Protein AF-A0A1B9APB7-F1 (afdb_monomer_lite)

Sequence (103 aa):
MIMIFPSKKDKWMGFGIWWVLVLVGWLFFESLFNEFDIFGMVISVIMIVLSLSLWFNTFYGIGEETLTIKYGPFTKLIKIEEIRFIRFARNPFTAPALSIERI

pLDDT: mean 86.6, std 7.94, range [64.31, 96.06]

Foldseek 3Di:
DKDKFAFDADPVLVVVLVVQLVVLVVQLVCCVPPNVDPVSNVVSVVSNLQSVQQVPFFIWIDDPQWIWTTGRPDIDIDGPVPCPDDDWAQPPPPDSGNHSTDD

Radius of gyration: 17.25 Å; chains: 1; bounding box: 36×19×52 Å

Structure (mmCIF, N/CA/C/O backbone):
data_AF-A0A1B9APB7-F1
#
_entry.id   AF-A0A1B9APB7-F1
#
loop_
_atom_site.group_PDB
_atom_site.id
_atom_site.type_symbol
_atom_site.label_atom_i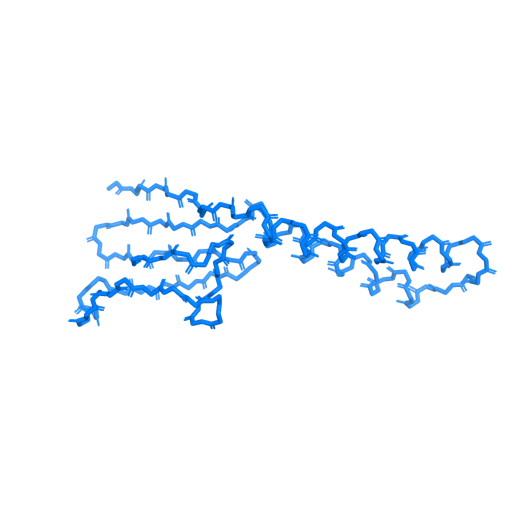d
_atom_site.label_alt_id
_atom_site.label_comp_id
_atom_site.label_asym_id
_atom_site.label_entity_id
_atom_site.label_seq_id
_atom_site.pdbx_PDB_ins_code
_atom_site.Cartn_x
_atom_site.Cartn_y
_atom_site.Cartn_z
_atom_site.occupancy
_atom_site.B_iso_or_equiv
_atom_site.auth_seq_id
_atom_site.auth_comp_id
_atom_site.auth_asym_id
_atom_site.auth_atom_id
_atom_site.pdbx_PDB_model_num
ATOM 1 N N . MET A 1 1 ? -2.079 -8.406 24.632 1.00 66.81 1 MET A N 1
ATOM 2 C CA . MET A 1 1 ? -1.967 -9.239 23.391 1.00 66.81 1 MET A CA 1
ATOM 3 C C . MET A 1 1 ? -2.444 -8.412 22.194 1.00 66.81 1 MET A C 1
ATOM 5 O O . MET A 1 1 ? -3.419 -7.697 22.363 1.00 66.81 1 MET A O 1
ATOM 9 N N . ILE A 1 2 ? -1.788 -8.460 21.023 1.00 77.94 2 ILE A N 1
ATOM 10 C CA . ILE A 1 2 ? -2.217 -7.682 19.837 1.00 77.94 2 ILE A CA 1
ATOM 11 C C . ILE A 1 2 ? -3.043 -8.575 18.905 1.00 77.94 2 ILE A C 1
ATOM 13 O O . ILE A 1 2 ? -2.549 -9.603 18.446 1.00 77.94 2 ILE A O 1
ATOM 17 N N . MET A 1 3 ? -4.276 -8.170 18.600 1.00 87.00 3 MET A N 1
ATOM 18 C CA . MET A 1 3 ? -5.121 -8.821 17.592 1.00 87.00 3 MET A CA 1
ATOM 19 C C . MET A 1 3 ? -4.981 -8.116 16.241 1.00 87.00 3 MET A C 1
ATOM 21 O O . MET A 1 3 ? -5.080 -6.893 16.175 1.00 87.00 3 MET A O 1
ATOM 25 N N . ILE A 1 4 ? -4.767 -8.875 15.162 1.00 87.94 4 ILE A N 1
ATOM 26 C CA . ILE A 1 4 ? -4.583 -8.337 13.805 1.00 87.94 4 ILE A CA 1
ATOM 27 C C . ILE A 1 4 ? -5.812 -8.653 12.951 1.00 87.94 4 ILE A C 1
ATOM 29 O O . ILE A 1 4 ? -6.184 -9.812 12.782 1.00 87.94 4 ILE A O 1
ATOM 33 N N . PHE A 1 5 ? -6.397 -7.614 12.362 1.00 86.75 5 PHE A N 1
ATOM 34 C CA . PHE A 1 5 ? -7.540 -7.674 11.464 1.00 86.75 5 PHE A CA 1
ATOM 35 C C . PHE A 1 5 ? -7.122 -7.191 10.069 1.00 86.75 5 PHE A C 1
ATOM 37 O O . PHE A 1 5 ? -6.834 -6.002 9.889 1.00 86.75 5 PHE A O 1
ATOM 44 N N . PRO A 1 6 ? -7.066 -8.071 9.055 1.00 83.81 6 PRO A N 1
ATOM 45 C CA . PRO A 1 6 ? -6.795 -7.639 7.690 1.00 83.81 6 PRO A CA 1
ATOM 46 C C . PRO A 1 6 ? -7.930 -6.743 7.180 1.00 83.81 6 PRO A C 1
ATOM 48 O O . PRO A 1 6 ? -9.100 -6.948 7.506 1.00 83.81 6 PRO A O 1
ATOM 51 N N . SER A 1 7 ? -7.595 -5.751 6.352 1.00 83.19 7 SER A N 1
ATOM 52 C CA . SER A 1 7 ? -8.617 -4.910 5.725 1.00 83.19 7 SER A CA 1
ATOM 53 C C . SER A 1 7 ? -9.477 -5.744 4.771 1.00 83.19 7 SER A C 1
ATOM 55 O O . SER A 1 7 ? -8.952 -6.525 3.970 1.00 83.19 7 SER A O 1
ATOM 57 N N . LYS A 1 8 ? -10.803 -5.567 4.837 1.00 84.38 8 LYS A N 1
ATOM 58 C CA . LYS A 1 8 ? -11.731 -6.113 3.838 1.00 84.38 8 LYS A CA 1
ATOM 59 C C . LYS A 1 8 ? -11.338 -5.571 2.460 1.00 84.38 8 LYS A C 1
ATOM 61 O O . LYS A 1 8 ? -11.071 -4.381 2.313 1.00 84.38 8 LYS A O 1
ATOM 66 N N . LYS A 1 9 ? -11.290 -6.454 1.462 1.00 85.75 9 LYS A N 1
ATOM 67 C CA . LYS A 1 9 ? -10.921 -6.118 0.082 1.00 85.75 9 LYS A CA 1
ATOM 68 C C . LYS A 1 9 ? -12.161 -6.144 -0.793 1.00 85.75 9 LYS A C 1
ATOM 70 O O . LYS A 1 9 ? -12.657 -7.218 -1.130 1.00 85.75 9 LYS A O 1
ATOM 75 N N . ASP A 1 10 ? -12.649 -4.972 -1.174 1.00 86.88 10 ASP A N 1
ATOM 76 C CA . ASP A 1 10 ? -13.754 -4.876 -2.119 1.00 86.88 10 ASP A CA 1
ATOM 77 C C . ASP A 1 10 ? -13.262 -5.141 -3.543 1.00 86.88 10 ASP A C 1
ATOM 79 O O . ASP A 1 10 ? -12.215 -4.644 -3.967 1.00 86.88 10 ASP A O 1
ATOM 83 N N . LYS A 1 11 ? -14.051 -5.897 -4.317 1.00 85.31 11 LYS A N 1
ATOM 84 C CA . LYS A 1 11 ? -13.714 -6.256 -5.705 1.00 85.31 11 LYS A CA 1
ATOM 85 C C . LYS A 1 11 ? -13.454 -5.026 -6.577 1.00 85.31 11 LYS A C 1
ATOM 87 O O . LYS A 1 11 ? -12.539 -5.051 -7.389 1.00 85.31 11 LYS A O 1
ATOM 92 N N . TRP A 1 12 ? -14.219 -3.950 -6.377 1.00 84.44 12 TRP A N 1
ATOM 93 C CA . TRP A 1 12 ? -14.040 -2.691 -7.105 1.00 84.44 12 TRP A CA 1
ATOM 94 C C . TRP A 1 12 ? -12.699 -2.016 -6.787 1.00 84.44 12 TRP A C 1
ATOM 96 O O . TRP A 1 12 ? -11.993 -1.586 -7.694 1.00 84.44 12 TRP A O 1
ATOM 106 N N . MET A 1 13 ? -12.310 -1.984 -5.507 1.00 84.56 13 MET A N 1
ATOM 107 C CA . MET A 1 13 ? -11.020 -1.424 -5.095 1.00 84.56 13 MET A CA 1
ATOM 108 C C . MET A 1 13 ? -9.859 -2.260 -5.643 1.00 84.56 13 MET A C 1
ATOM 110 O O . MET A 1 13 ? -8.866 -1.716 -6.122 1.00 84.56 13 MET A O 1
ATOM 114 N N . GLY A 1 14 ? -10.018 -3.588 -5.631 1.00 88.06 14 GLY A N 1
ATOM 115 C CA . GLY A 1 14 ? -9.084 -4.504 -6.275 1.00 88.06 14 GLY A CA 1
ATOM 116 C C . GLY A 1 14 ? -8.949 -4.230 -7.764 1.00 88.06 14 GLY A C 1
ATOM 117 O O . GLY A 1 14 ? -7.834 -4.042 -8.234 1.00 88.06 14 GLY A O 1
ATOM 118 N N . PHE A 1 15 ? -10.063 -4.141 -8.490 1.00 90.62 15 PHE A N 1
ATOM 119 C CA . PHE A 1 15 ? -10.042 -3.843 -9.919 1.00 90.62 15 PHE A CA 1
ATOM 120 C C . PHE A 1 15 ? -9.280 -2.545 -10.219 1.00 90.62 15 PHE A C 1
ATOM 122 O O . PHE A 1 15 ? -8.423 -2.542 -11.095 1.00 90.62 15 PHE A O 1
ATOM 129 N N . GLY A 1 16 ? -9.506 -1.483 -9.438 1.00 89.56 16 GLY A N 1
ATOM 130 C CA . GLY A 1 16 ? -8.770 -0.224 -9.579 1.00 89.56 16 GLY A CA 1
ATOM 131 C C . GLY A 1 16 ? -7.258 -0.375 -9.378 1.00 89.56 16 GLY A C 1
ATOM 132 O O . GLY A 1 16 ? -6.482 0.067 -10.221 1.00 89.56 16 GLY A O 1
ATOM 133 N N . ILE A 1 17 ? -6.827 -1.032 -8.297 1.00 89.44 17 ILE A N 1
ATOM 134 C CA . ILE A 1 17 ? -5.395 -1.216 -7.993 1.00 89.44 17 ILE A CA 1
ATOM 135 C C . ILE A 1 17 ? -4.713 -2.102 -9.041 1.00 89.44 17 ILE A C 1
ATOM 137 O O . ILE A 1 17 ? -3.631 -1.768 -9.521 1.00 89.44 17 ILE A O 1
ATOM 141 N N . TRP A 1 18 ? -5.344 -3.212 -9.427 1.00 91.75 18 TRP A N 1
ATOM 142 C CA . TRP A 1 18 ? -4.801 -4.114 -10.442 1.00 91.75 18 TRP A CA 1
ATOM 143 C C . TRP A 1 18 ? -4.747 -3.458 -11.823 1.00 91.75 18 TRP A C 1
ATOM 145 O O . TRP A 1 18 ? -3.769 -3.649 -12.539 1.00 91.75 18 TRP A O 1
ATOM 155 N N . TRP A 1 19 ? -5.736 -2.636 -12.178 1.00 93.56 19 TRP A N 1
ATOM 156 C CA . TRP A 1 19 ? -5.710 -1.865 -13.420 1.00 93.56 19 TRP A CA 1
ATOM 157 C C . TRP A 1 19 ? -4.541 -0.873 -13.455 1.00 93.56 19 TRP A C 1
ATOM 159 O O . TRP A 1 19 ? -3.803 -0.825 -14.437 1.00 93.56 19 TRP A O 1
ATOM 169 N N . VAL A 1 20 ? -4.309 -0.139 -12.360 1.00 92.31 20 VAL A N 1
ATOM 170 C CA . VAL A 1 20 ? -3.145 0.755 -12.233 1.00 92.31 20 VAL A CA 1
ATOM 171 C C . VAL A 1 20 ? -1.835 -0.026 -12.355 1.00 92.31 20 VAL A C 1
ATOM 173 O O . VAL A 1 20 ? -0.935 0.416 -13.062 1.00 92.31 20 VAL A O 1
ATOM 176 N N . LEU A 1 21 ? -1.730 -1.203 -11.731 1.00 94.44 21 LEU A N 1
ATOM 177 C CA . LEU A 1 21 ? -0.544 -2.057 -11.851 1.00 94.44 21 LEU A CA 1
ATOM 178 C C . LEU A 1 21 ? -0.278 -2.497 -13.294 1.00 94.44 21 LEU A C 1
ATOM 180 O O . LEU A 1 21 ? 0.875 -2.491 -13.716 1.00 94.44 21 LEU A O 1
ATOM 184 N N . VAL A 1 22 ? -1.319 -2.843 -14.056 1.00 96.06 22 VAL A N 1
ATOM 185 C CA . VAL A 1 22 ? -1.184 -3.199 -15.478 1.00 96.06 22 VAL A CA 1
ATOM 186 C C . VAL A 1 22 ? -0.679 -2.008 -16.292 1.00 96.06 22 VAL A C 1
ATOM 188 O O . VAL A 1 22 ? 0.263 -2.165 -17.064 1.00 96.06 22 VAL A O 1
ATOM 191 N N . LEU A 1 23 ? -1.247 -0.814 -16.091 1.00 95.44 23 LEU A N 1
ATOM 192 C CA . LEU A 1 23 ? -0.819 0.396 -16.801 1.00 95.44 23 LEU A CA 1
ATOM 193 C C . LEU A 1 23 ? 0.633 0.770 -16.486 1.00 95.44 23 LEU A C 1
ATOM 195 O O . LEU A 1 23 ? 1.409 1.049 -17.393 1.00 95.44 23 LEU A O 1
ATOM 199 N N . VAL A 1 24 ? 1.022 0.743 -15.210 1.00 94.62 24 VAL A N 1
ATOM 200 C CA . VAL A 1 24 ? 2.403 1.044 -14.804 1.00 94.62 24 VAL A CA 1
ATOM 201 C C . VAL A 1 24 ? 3.369 -0.040 -15.293 1.00 94.62 24 VAL A C 1
ATOM 203 O O . VAL A 1 24 ? 4.479 0.275 -15.710 1.00 94.62 24 VAL A O 1
ATOM 206 N N . GLY A 1 25 ? 2.951 -1.309 -15.296 1.00 94.50 25 GLY A N 1
ATOM 207 C CA . GLY A 1 25 ? 3.734 -2.405 -15.867 1.00 94.50 25 GLY A CA 1
ATOM 208 C C . GLY A 1 25 ? 3.962 -2.247 -17.371 1.00 94.50 25 GLY A C 1
ATOM 209 O O . GLY A 1 25 ? 5.061 -2.512 -17.850 1.00 94.50 25 GLY A O 1
ATOM 210 N N . TRP A 1 26 ? 2.958 -1.755 -18.103 1.00 94.44 26 TRP A N 1
ATOM 211 C CA . TRP A 1 26 ? 3.100 -1.409 -19.517 1.00 94.44 26 TRP A CA 1
ATOM 212 C C . TRP A 1 26 ? 4.091 -0.260 -19.726 1.00 94.44 26 TRP A C 1
ATOM 214 O O . TRP A 1 26 ? 4.996 -0.384 -20.543 1.00 94.44 26 TRP A O 1
ATOM 224 N N . LEU A 1 27 ? 3.987 0.818 -18.941 1.00 93.19 27 LEU A N 1
ATOM 225 C CA . LEU A 1 27 ? 4.939 1.936 -19.003 1.00 93.19 27 LEU A CA 1
ATOM 226 C C . LEU A 1 27 ? 6.375 1.485 -18.715 1.00 93.19 27 LEU A C 1
ATOM 228 O O . LEU A 1 27 ? 7.297 1.886 -19.415 1.00 93.19 27 LEU A O 1
ATOM 232 N N . PHE A 1 28 ? 6.565 0.600 -17.735 1.00 94.06 28 PHE A N 1
ATOM 233 C CA . PHE A 1 28 ? 7.872 0.010 -17.459 1.00 94.06 28 PHE A CA 1
ATOM 234 C C . PHE A 1 28 ? 8.411 -0.794 -18.652 1.00 94.06 28 PHE A C 1
ATOM 236 O O . PHE A 1 28 ? 9.596 -0.707 -18.963 1.00 94.06 28 PHE A O 1
ATOM 243 N N . PHE A 1 29 ? 7.551 -1.571 -19.319 1.00 94.00 29 PHE A N 1
ATOM 244 C CA . PHE A 1 29 ? 7.921 -2.342 -20.506 1.00 94.00 29 PHE A CA 1
ATOM 245 C C . PHE A 1 29 ? 8.335 -1.426 -21.667 1.00 94.00 29 PHE A C 1
ATOM 247 O O . PHE A 1 29 ? 9.392 -1.634 -22.259 1.00 94.00 29 PHE A O 1
ATOM 254 N N . GLU A 1 30 ? 7.556 -0.379 -21.942 1.00 93.69 30 GLU A N 1
ATOM 255 C CA . GLU A 1 30 ? 7.874 0.645 -22.945 1.00 93.69 30 GLU A CA 1
ATOM 256 C C . GLU A 1 30 ? 9.234 1.305 -22.668 1.00 93.69 30 GLU A C 1
ATOM 258 O O . GLU A 1 30 ? 10.094 1.336 -23.552 1.00 93.69 30 GLU A O 1
ATOM 263 N N . SER A 1 31 ? 9.476 1.724 -21.418 1.00 92.25 31 SER A N 1
ATOM 264 C CA . SER A 1 31 ? 10.752 2.317 -20.996 1.00 92.25 31 SER A CA 1
ATOM 265 C C . SER A 1 31 ? 11.943 1.353 -21.074 1.00 92.25 31 SER A C 1
ATOM 267 O O . SER A 1 31 ? 13.089 1.793 -21.040 1.00 92.25 31 SER A O 1
ATOM 269 N N . LEU A 1 32 ? 11.710 0.037 -21.123 1.00 92.44 32 LEU A N 1
ATOM 270 C CA . LEU A 1 32 ? 12.762 -0.985 -21.170 1.00 92.44 32 LEU A CA 1
ATOM 271 C C . LEU A 1 32 ? 13.095 -1.441 -22.581 1.00 92.44 32 LEU A C 1
ATOM 273 O O . LEU A 1 32 ? 14.270 -1.659 -22.875 1.00 92.44 32 LEU A O 1
ATOM 277 N N . PHE A 1 33 ? 12.087 -1.593 -23.435 1.00 92.56 33 PHE A N 1
ATOM 278 C CA . PHE A 1 33 ? 12.254 -2.231 -24.739 1.00 92.56 33 PHE A CA 1
ATOM 279 C C . PHE A 1 33 ? 12.144 -1.274 -25.925 1.00 92.56 33 PHE A C 1
ATOM 281 O O . PHE A 1 33 ? 12.763 -1.550 -26.950 1.00 92.56 33 PHE A O 1
ATOM 288 N N . ASN A 1 34 ? 11.403 -0.169 -25.800 1.00 90.19 34 ASN A N 1
ATOM 289 C CA . ASN A 1 34 ? 11.160 0.749 -26.915 1.00 90.19 34 ASN A CA 1
ATOM 290 C C . ASN A 1 34 ? 11.966 2.042 -26.769 1.00 90.19 34 ASN A C 1
ATOM 292 O O . ASN A 1 34 ? 12.700 2.418 -27.682 1.00 90.19 34 ASN A O 1
ATOM 296 N N . GLU A 1 35 ? 11.892 2.684 -25.605 1.00 85.75 35 GLU A N 1
ATOM 297 C CA . GLU A 1 35 ? 12.613 3.922 -25.310 1.00 85.75 35 GLU A CA 1
ATOM 298 C C . GLU A 1 35 ? 13.375 3.760 -24.003 1.00 85.75 35 GLU A C 1
ATOM 300 O O . GLU A 1 35 ? 12.795 3.906 -22.934 1.00 85.75 35 GLU A O 1
ATOM 305 N N . PHE A 1 36 ? 14.670 3.433 -24.083 1.00 91.50 36 PHE A N 1
ATOM 306 C CA . PHE A 1 36 ? 15.479 3.181 -22.891 1.00 91.50 36 PHE A CA 1
ATOM 307 C C . PHE A 1 36 ? 15.553 4.428 -21.994 1.00 91.50 36 PHE A C 1
ATOM 309 O O . PHE A 1 36 ? 16.374 5.322 -22.211 1.00 91.50 36 PHE A O 1
ATOM 316 N N . ASP A 1 37 ? 14.701 4.460 -20.970 1.00 92.81 37 ASP A N 1
ATOM 317 C CA . ASP A 1 37 ? 14.567 5.559 -20.019 1.00 92.81 37 ASP A CA 1
ATOM 318 C C . ASP A 1 37 ? 14.647 5.043 -18.579 1.00 92.81 37 ASP A C 1
ATOM 320 O O . ASP A 1 37 ? 13.705 4.485 -18.009 1.00 92.81 37 ASP A O 1
ATOM 324 N N . ILE A 1 38 ? 15.802 5.285 -17.962 1.00 94.06 38 ILE A N 1
ATOM 325 C CA . ILE A 1 38 ? 16.079 4.897 -16.578 1.00 94.06 38 ILE A CA 1
ATOM 326 C C . ILE A 1 38 ? 15.145 5.633 -15.606 1.00 94.06 38 ILE A C 1
ATOM 328 O O . ILE A 1 38 ? 14.730 5.052 -14.600 1.00 94.06 38 ILE A O 1
ATOM 332 N N . PHE A 1 39 ? 14.788 6.892 -15.881 1.00 93.62 39 PHE A N 1
ATOM 333 C CA . PHE A 1 39 ? 13.913 7.654 -14.990 1.00 93.62 39 PHE A CA 1
ATOM 334 C C . PHE A 1 39 ? 12.497 7.071 -14.988 1.00 93.62 39 PHE A C 1
ATOM 336 O O . PHE A 1 39 ? 11.950 6.809 -13.910 1.00 93.62 39 PHE A O 1
ATOM 343 N N . GLY A 1 40 ? 11.939 6.788 -16.168 1.00 92.56 40 GLY A N 1
ATOM 344 C CA . GLY A 1 40 ? 10.655 6.109 -16.336 1.00 92.56 40 GLY A CA 1
ATOM 345 C C . GLY A 1 40 ? 10.612 4.743 -15.651 1.00 92.56 40 GLY A C 1
ATOM 346 O O . GLY A 1 40 ? 9.650 4.434 -14.937 1.00 92.56 40 GLY A O 1
ATOM 347 N N . MET A 1 41 ? 11.688 3.957 -15.755 1.00 93.88 41 MET A N 1
ATOM 348 C CA . MET A 1 41 ? 11.804 2.680 -15.044 1.00 93.88 41 MET A CA 1
ATOM 349 C C . MET A 1 41 ? 11.747 2.840 -13.526 1.00 93.88 41 MET A C 1
ATOM 351 O O . MET A 1 41 ? 10.961 2.159 -12.865 1.00 93.88 41 MET A O 1
ATOM 355 N N . VAL A 1 42 ? 12.572 3.728 -12.962 1.00 95.88 42 VAL A N 1
ATOM 356 C CA . VAL A 1 42 ? 12.663 3.927 -11.507 1.00 95.88 42 VAL A CA 1
ATOM 357 C C . VAL A 1 42 ? 11.316 4.375 -10.947 1.00 95.88 42 VAL A C 1
ATOM 359 O O . VAL A 1 42 ? 10.844 3.818 -9.953 1.00 95.88 42 VAL A O 1
ATOM 362 N N . ILE A 1 43 ? 10.659 5.328 -11.611 1.00 95.00 43 ILE A N 1
ATOM 363 C CA . ILE A 1 43 ? 9.327 5.803 -11.221 1.00 95.00 43 ILE A CA 1
ATOM 364 C C . ILE A 1 43 ? 8.306 4.662 -11.272 1.00 95.00 43 ILE A C 1
ATOM 366 O O . ILE A 1 43 ? 7.543 4.476 -10.322 1.00 95.00 43 ILE A O 1
ATOM 370 N N . SER A 1 44 ? 8.318 3.860 -12.337 1.00 94.25 44 SER A N 1
ATOM 371 C CA . SER A 1 44 ? 7.380 2.745 -12.497 1.00 94.25 44 SER A CA 1
ATOM 372 C C . SER A 1 44 ? 7.564 1.678 -11.416 1.00 94.25 44 SER A C 1
ATOM 374 O O . SER A 1 44 ? 6.585 1.221 -10.826 1.00 94.25 44 SER A O 1
ATOM 376 N N . VAL A 1 45 ? 8.809 1.333 -11.071 1.00 95.38 45 VAL A N 1
ATOM 377 C CA . VAL A 1 45 ? 9.111 0.390 -9.981 1.00 95.38 45 VAL A CA 1
ATOM 378 C C . VAL A 1 45 ? 8.597 0.916 -8.640 1.00 95.38 45 VAL A C 1
ATOM 380 O O . VAL A 1 45 ? 7.936 0.175 -7.910 1.00 95.38 45 VAL A O 1
ATOM 383 N N . ILE A 1 46 ? 8.834 2.194 -8.324 1.00 94.81 46 ILE A N 1
ATOM 384 C CA . ILE A 1 46 ? 8.327 2.818 -7.091 1.00 94.81 46 ILE A CA 1
ATOM 385 C C . ILE A 1 46 ? 6.797 2.725 -7.039 1.00 94.81 46 ILE A C 1
ATOM 387 O O . ILE A 1 46 ? 6.233 2.310 -6.025 1.00 94.81 46 ILE A O 1
ATOM 391 N N . MET A 1 47 ? 6.120 3.047 -8.141 1.00 94.00 47 MET A N 1
ATOM 392 C CA . MET A 1 47 ? 4.660 2.994 -8.239 1.00 94.00 47 MET A CA 1
ATOM 393 C C . MET A 1 47 ? 4.106 1.573 -8.068 1.00 94.00 47 MET A C 1
ATOM 395 O O . MET A 1 47 ? 3.105 1.386 -7.368 1.00 94.00 47 MET A O 1
ATOM 399 N N . ILE A 1 48 ? 4.766 0.562 -8.642 1.00 93.88 48 ILE A N 1
ATOM 400 C CA . ILE A 1 48 ? 4.399 -0.852 -8.472 1.00 93.88 48 ILE A CA 1
ATOM 401 C C . ILE A 1 48 ? 4.544 -1.266 -7.007 1.00 93.88 48 ILE A C 1
ATOM 403 O O . ILE A 1 48 ? 3.604 -1.812 -6.426 1.00 93.88 48 ILE A O 1
ATOM 407 N N . VAL A 1 49 ? 5.687 -0.967 -6.382 1.00 93.44 49 VAL A N 1
ATOM 408 C CA . VAL A 1 49 ? 5.954 -1.321 -4.980 1.00 93.44 49 VAL A CA 1
ATOM 409 C C . VAL A 1 49 ? 4.947 -0.654 -4.045 1.00 93.44 49 VAL A C 1
ATOM 411 O O . VAL A 1 49 ? 4.406 -1.316 -3.158 1.00 93.44 49 VAL A O 1
ATOM 414 N N . LEU A 1 50 ? 4.638 0.628 -4.253 1.00 91.44 50 LEU A N 1
ATOM 415 C CA . LEU A 1 50 ? 3.633 1.342 -3.463 1.00 91.44 50 LEU A CA 1
ATOM 416 C C . LEU A 1 50 ? 2.239 0.726 -3.628 1.00 91.44 50 LEU A C 1
ATOM 418 O O . LEU A 1 50 ? 1.562 0.476 -2.629 1.00 91.44 50 LEU A O 1
ATOM 422 N N . SER A 1 51 ? 1.833 0.420 -4.860 1.00 90.88 51 SER A N 1
ATOM 423 C CA . SER A 1 51 ? 0.520 -0.167 -5.159 1.00 90.88 51 SER A CA 1
ATOM 424 C C . SER A 1 51 ? 0.364 -1.565 -4.552 1.00 90.88 51 SER A C 1
ATOM 426 O O . SER A 1 51 ? -0.644 -1.860 -3.905 1.00 90.88 51 SER A O 1
ATOM 428 N N . LEU A 1 52 ? 1.388 -2.415 -4.679 1.00 90.81 52 LEU A N 1
ATOM 429 C CA . LEU A 1 52 ? 1.410 -3.738 -4.049 1.00 90.81 52 LEU A CA 1
ATOM 430 C C . LEU A 1 52 ? 1.435 -3.631 -2.523 1.00 90.81 52 LEU A C 1
ATOM 432 O O . LEU A 1 52 ? 0.737 -4.381 -1.841 1.00 90.81 52 LEU A O 1
ATOM 436 N N . SER A 1 53 ? 2.189 -2.677 -1.973 1.00 89.38 53 SER A N 1
ATOM 437 C CA . SER A 1 53 ? 2.217 -2.438 -0.533 1.00 89.38 53 SER A CA 1
ATOM 438 C C . SER A 1 53 ? 0.828 -2.065 -0.019 1.00 89.38 53 SER A C 1
ATOM 440 O O . SER A 1 53 ? 0.364 -2.664 0.948 1.00 89.38 53 SER A O 1
ATOM 442 N N . LEU A 1 54 ? 0.108 -1.163 -0.692 1.00 87.31 54 LEU A N 1
ATOM 443 C CA . LEU A 1 54 ? -1.279 -0.839 -0.339 1.00 87.31 54 LEU A CA 1
ATOM 444 C C . LEU A 1 54 ? -2.185 -2.078 -0.367 1.00 87.31 54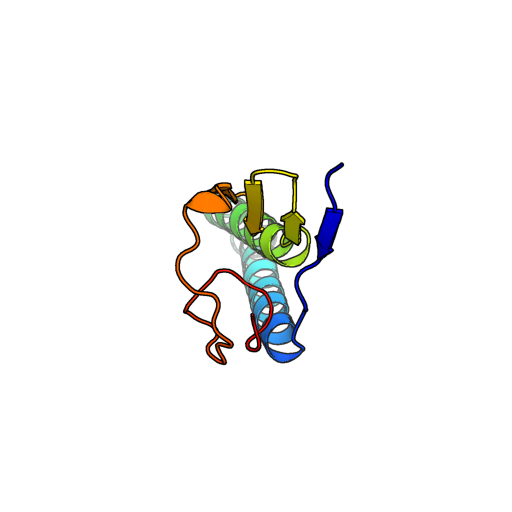 LEU A C 1
ATOM 446 O O . LEU A 1 54 ? -3.030 -2.236 0.513 1.00 87.31 54 LEU A O 1
ATOM 450 N N . TRP A 1 55 ? -1.996 -2.989 -1.322 1.00 88.69 55 TRP A N 1
ATOM 451 C CA . TRP A 1 55 ? -2.815 -4.197 -1.442 1.00 88.69 55 TRP A CA 1
ATOM 452 C C . TRP A 1 55 ? -2.537 -5.262 -0.366 1.00 88.69 55 TRP A C 1
ATOM 454 O O . TRP A 1 55 ? -3.467 -5.912 0.129 1.00 88.69 55 TRP A O 1
ATOM 464 N N . PHE A 1 56 ? -1.269 -5.466 -0.002 1.00 86.38 56 PHE A N 1
ATOM 465 C CA . PHE A 1 56 ? -0.855 -6.548 0.900 1.00 86.38 56 PHE A CA 1
ATOM 466 C C . PHE A 1 56 ? -0.620 -6.105 2.351 1.00 86.38 56 PHE A C 1
ATOM 468 O O . PHE A 1 56 ? -0.870 -6.894 3.257 1.00 86.38 56 PHE A O 1
ATOM 475 N N . ASN A 1 57 ? -0.201 -4.861 2.596 1.00 85.38 57 ASN A N 1
ATOM 476 C CA . ASN A 1 57 ? 0.175 -4.362 3.927 1.00 85.38 57 ASN A CA 1
ATOM 477 C C . ASN A 1 57 ? -0.914 -3.529 4.623 1.00 85.38 57 ASN A C 1
ATOM 479 O O . ASN A 1 57 ? -0.611 -2.827 5.587 1.00 85.38 57 ASN A O 1
ATOM 483 N N . THR A 1 58 ? -2.169 -3.588 4.169 1.00 88.56 58 THR A N 1
ATOM 484 C CA . THR A 1 58 ? -3.267 -2.842 4.807 1.00 88.56 58 THR A CA 1
ATOM 485 C C . THR A 1 58 ? -4.006 -3.699 5.840 1.00 88.56 58 THR A C 1
ATOM 487 O O . THR A 1 58 ? -4.742 -4.625 5.487 1.00 88.56 58 THR A O 1
ATOM 490 N N . PHE A 1 59 ? -3.817 -3.390 7.125 1.00 87.75 59 PHE A N 1
ATOM 491 C CA . PHE A 1 59 ? -4.431 -4.094 8.255 1.00 87.75 59 PHE A CA 1
ATOM 492 C C . PHE A 1 59 ? -4.586 -3.192 9.486 1.00 87.75 59 PHE A C 1
ATOM 494 O O . PHE A 1 59 ? -3.961 -2.138 9.598 1.00 87.75 59 PHE A O 1
ATOM 501 N N . TYR A 1 60 ? -5.393 -3.650 10.435 1.00 88.44 60 TYR A N 1
ATOM 502 C CA . TYR A 1 60 ? -5.636 -3.010 11.721 1.00 88.44 60 TYR A CA 1
ATOM 503 C C . TYR A 1 60 ? -5.106 -3.908 12.839 1.00 88.44 60 TYR A C 1
ATOM 505 O O . TYR A 1 60 ? -5.386 -5.100 12.858 1.00 88.44 60 TYR A O 1
ATOM 513 N N . GLY A 1 61 ? -4.323 -3.358 13.758 1.00 88.75 61 GLY A N 1
ATOM 514 C CA . GLY A 1 61 ? -3.870 -4.031 14.970 1.00 88.75 61 GLY A CA 1
ATOM 515 C C . GLY A 1 61 ? -4.550 -3.412 16.184 1.00 88.75 61 GLY A C 1
ATOM 516 O O . GLY A 1 61 ? -4.442 -2.207 16.382 1.00 88.75 61 GLY A O 1
ATOM 517 N N . ILE A 1 62 ? -5.233 -4.209 16.996 1.00 88.69 62 ILE A N 1
ATOM 518 C CA . ILE A 1 62 ? -5.846 -3.765 18.252 1.00 88.69 62 ILE A CA 1
ATOM 519 C C . ILE A 1 62 ? -4.991 -4.301 19.399 1.00 88.69 62 ILE A C 1
ATOM 521 O O . ILE A 1 62 ? -4.907 -5.515 19.601 1.00 88.69 62 ILE A O 1
ATOM 525 N N . GLY A 1 63 ? -4.309 -3.395 20.098 1.00 88.38 63 GLY A N 1
ATOM 526 C CA . GLY A 1 63 ? -3.632 -3.653 21.367 1.00 88.38 63 GLY A CA 1
ATOM 527 C C . GLY A 1 63 ? -4.504 -3.252 22.559 1.00 88.38 63 GLY A C 1
ATOM 528 O O . GLY A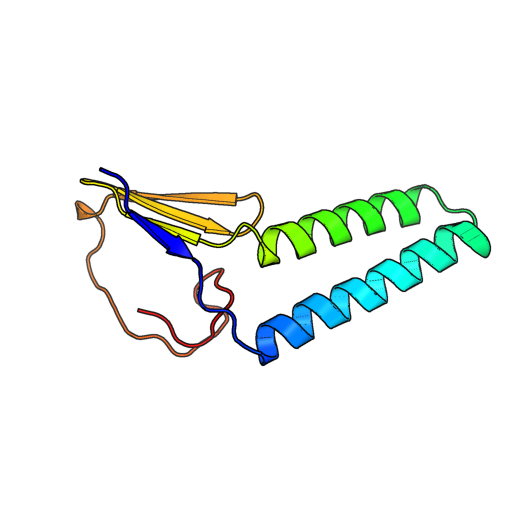 1 63 ? -5.660 -2.880 22.393 1.00 88.38 63 GLY A O 1
ATOM 529 N N . GLU A 1 64 ? -3.936 -3.312 23.765 1.00 86.31 64 GLU A N 1
ATOM 530 C CA . GLU A 1 64 ? -4.662 -2.984 25.005 1.00 86.31 64 GLU A CA 1
ATOM 531 C C . GLU A 1 64 ? -5.023 -1.494 25.098 1.00 86.31 64 GLU A C 1
ATOM 533 O O . GLU A 1 64 ? -6.142 -1.159 25.467 1.00 86.31 64 GLU A O 1
ATOM 538 N N . GLU A 1 65 ? -4.119 -0.606 24.676 1.00 91.06 65 GLU A N 1
ATOM 539 C CA . GLU A 1 65 ? -4.318 0.853 24.747 1.00 91.06 65 GLU A CA 1
ATOM 540 C C . GLU A 1 65 ? -4.270 1.542 23.376 1.00 91.06 65 GLU A C 1
ATOM 542 O O . GLU A 1 65 ? -4.547 2.738 23.252 1.00 91.06 65 GLU A O 1
ATOM 547 N N . THR A 1 66 ? -3.892 0.811 22.322 1.00 91.44 66 THR A N 1
ATOM 548 C CA . THR A 1 66 ? -3.601 1.395 21.008 1.00 91.44 66 THR A CA 1
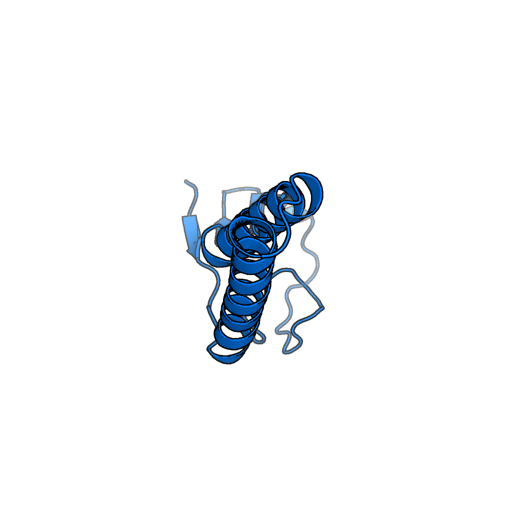ATOM 549 C C . THR A 1 66 ? -4.287 0.662 19.864 1.00 91.44 66 THR A C 1
ATOM 551 O O . THR A 1 66 ? -4.323 -0.565 19.794 1.00 91.44 66 THR A O 1
ATOM 554 N N . LEU A 1 67 ? -4.785 1.451 18.918 1.00 90.00 67 LEU A N 1
ATOM 555 C CA . LEU A 1 67 ? -5.225 1.030 17.600 1.00 90.00 67 LEU A CA 1
ATOM 556 C C . LEU A 1 67 ? -4.131 1.385 16.587 1.00 90.00 67 LEU A C 1
ATOM 558 O O . LEU A 1 67 ? -3.857 2.554 16.311 1.00 90.00 67 LEU A O 1
ATOM 562 N N . THR A 1 68 ? -3.513 0.359 16.020 1.00 89.19 68 THR A N 1
ATOM 563 C CA . THR A 1 68 ? -2.559 0.465 14.918 1.00 89.19 68 THR A CA 1
ATOM 564 C C . THR A 1 68 ? -3.298 0.330 13.596 1.00 89.19 68 THR A C 1
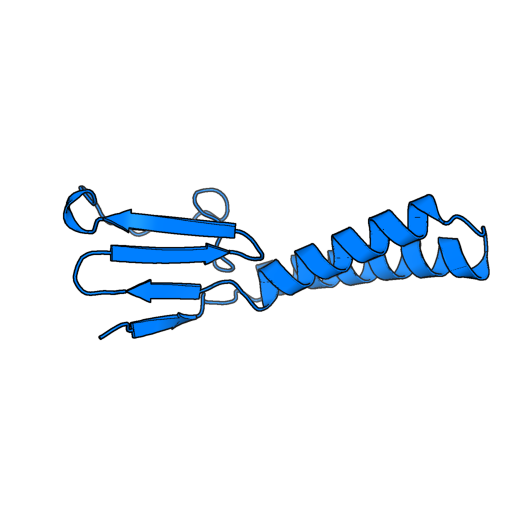ATOM 566 O O . THR A 1 68 ? -4.010 -0.642 13.373 1.00 89.19 68 THR A O 1
ATOM 569 N N . ILE A 1 69 ? -3.106 1.275 12.688 1.00 88.94 69 ILE A N 1
ATOM 570 C CA . ILE A 1 69 ? -3.641 1.234 11.329 1.00 88.94 69 ILE A CA 1
ATOM 571 C C . ILE A 1 69 ? -2.454 1.238 10.378 1.00 88.94 69 ILE A C 1
ATOM 573 O O . ILE A 1 69 ? -1.751 2.244 10.272 1.00 88.94 69 ILE A O 1
ATOM 577 N N . LYS A 1 70 ? -2.230 0.130 9.676 1.00 87.69 70 LYS A N 1
ATOM 578 C CA . LYS A 1 70 ? -1.232 0.047 8.612 1.00 87.69 70 LYS A CA 1
ATOM 579 C C . LYS A 1 70 ? -1.931 0.143 7.264 1.00 87.69 70 LYS A C 1
ATOM 581 O O . LYS A 1 70 ? -2.942 -0.521 7.052 1.00 87.69 70 LYS A O 1
ATOM 586 N N . TYR A 1 71 ? -1.411 0.979 6.374 1.00 86.62 71 TYR A N 1
ATOM 587 C CA . TYR A 1 71 ? -1.933 1.165 5.022 1.00 86.62 71 TYR A CA 1
ATOM 588 C C . TYR A 1 71 ? -0.764 1.370 4.058 1.00 86.62 71 TYR A C 1
ATOM 590 O O . TYR A 1 71 ? -0.197 2.456 3.919 1.00 86.62 71 TYR A O 1
ATOM 598 N N . GLY A 1 72 ? -0.350 0.276 3.423 1.00 85.56 72 GLY A N 1
ATOM 599 C CA . GLY A 1 72 ? 0.880 0.249 2.640 1.00 85.56 72 GLY A CA 1
ATOM 600 C C . GLY A 1 72 ? 2.130 0.474 3.503 1.00 85.56 72 GLY A C 1
ATOM 601 O O . GLY A 1 72 ? 2.298 -0.217 4.513 1.00 85.56 72 GLY A O 1
ATOM 602 N N . PRO A 1 73 ? 3.037 1.396 3.123 1.00 83.62 73 PRO A N 1
ATOM 603 C CA . PRO A 1 73 ? 4.256 1.668 3.887 1.00 83.62 73 PRO A CA 1
ATOM 604 C C . PRO A 1 73 ? 4.006 2.533 5.133 1.00 83.62 73 PRO A C 1
ATOM 606 O O . PRO A 1 73 ? 4.890 2.663 5.976 1.00 83.62 73 PRO A O 1
ATOM 609 N N . PHE A 1 74 ? 2.819 3.123 5.267 1.00 86.50 74 PHE A N 1
ATOM 610 C CA . PHE A 1 74 ? 2.500 4.035 6.355 1.00 86.50 74 PHE A CA 1
ATOM 611 C C . PHE A 1 74 ? 1.831 3.303 7.516 1.00 86.50 74 PHE A C 1
ATOM 613 O O . PHE A 1 74 ? 1.032 2.383 7.329 1.00 86.50 74 PHE A O 1
ATOM 620 N N . THR A 1 75 ? 2.146 3.748 8.732 1.00 87.56 75 THR A N 1
ATOM 621 C CA . THR A 1 75 ? 1.539 3.255 9.970 1.00 87.56 75 THR A CA 1
ATOM 622 C C . THR A 1 75 ? 1.030 4.442 10.772 1.00 87.56 75 THR A C 1
ATOM 624 O O . THR A 1 75 ? 1.744 5.424 10.958 1.00 87.56 75 THR A O 1
ATOM 627 N N . LYS A 1 76 ? -0.208 4.356 11.248 1.00 87.94 76 LYS A N 1
ATOM 628 C CA . LYS A 1 76 ? -0.823 5.327 12.149 1.00 87.94 76 LYS A CA 1
ATOM 629 C C . LYS A 1 76 ? -1.155 4.637 13.464 1.00 87.94 76 LYS A C 1
ATOM 631 O O . LYS A 1 76 ? -1.746 3.563 13.458 1.00 87.94 76 LYS A O 1
ATOM 636 N N . LEU A 1 77 ? -0.789 5.265 14.573 1.00 89.88 77 LEU A N 1
ATOM 637 C CA . LEU A 1 77 ? -1.114 4.810 15.922 1.00 89.88 77 LEU A CA 1
ATOM 638 C C . LEU A 1 77 ? -2.129 5.777 16.525 1.00 89.88 77 LEU A C 1
ATOM 640 O O . LEU A 1 77 ? -1.967 6.990 16.411 1.00 89.88 77 LEU A O 1
ATOM 644 N N . ILE A 1 78 ? -3.185 5.238 17.121 1.00 88.62 78 ILE A N 1
ATOM 645 C CA . ILE A 1 78 ? -4.248 5.998 17.782 1.00 88.62 78 ILE A CA 1
ATOM 646 C C . ILE A 1 78 ? -4.422 5.403 19.175 1.00 88.62 78 ILE A C 1
ATOM 648 O O . ILE A 1 78 ? -4.534 4.184 19.301 1.00 88.62 78 ILE A O 1
ATOM 652 N N . LYS A 1 79 ? -4.443 6.229 20.223 1.00 90.94 79 LYS A N 1
ATOM 653 C CA . LYS A 1 79 ? -4.783 5.748 21.568 1.00 90.94 79 LYS A CA 1
ATOM 654 C C . LYS A 1 79 ? -6.282 5.500 21.648 1.00 90.94 79 LYS A C 1
ATOM 656 O O . LYS A 1 79 ? -7.066 6.331 21.198 1.00 90.94 79 LYS A O 1
ATOM 661 N N . ILE A 1 80 ? -6.688 4.373 22.220 1.00 87.50 80 ILE A N 1
ATOM 662 C CA . ILE A 1 80 ? -8.108 3.999 22.300 1.00 87.50 80 ILE A CA 1
ATOM 663 C C . ILE A 1 80 ? -8.895 5.034 23.118 1.00 87.50 80 ILE A C 1
ATOM 665 O O . ILE A 1 80 ? -10.006 5.393 22.740 1.00 87.50 80 ILE A O 1
ATOM 669 N N . GLU A 1 81 ? -8.284 5.600 24.159 1.00 89.75 81 GLU A N 1
ATOM 670 C CA . GLU A 1 81 ? -8.863 6.662 24.995 1.00 89.75 81 GLU A CA 1
ATOM 671 C C . GLU A 1 81 ? -9.191 7.953 24.221 1.00 89.75 81 GLU A C 1
ATOM 673 O O . GLU A 1 81 ? -10.065 8.721 24.621 1.00 89.75 81 GLU A O 1
ATOM 678 N N . GLU A 1 82 ? -8.514 8.205 23.096 1.00 89.50 82 GLU A N 1
ATOM 679 C CA . GLU A 1 82 ? -8.754 9.383 22.254 1.00 89.50 82 GLU A CA 1
ATOM 680 C C . GLU A 1 82 ? -9.945 9.191 21.298 1.00 89.50 82 GLU A C 1
ATOM 682 O O . GLU A 1 82 ? -10.425 10.157 20.690 1.00 89.50 82 GLU A O 1
ATOM 687 N N . ILE A 1 83 ? -10.451 7.961 21.151 1.00 86.94 83 ILE A N 1
ATOM 688 C CA . ILE A 1 83 ? -11.567 7.643 20.258 1.00 86.94 83 ILE A CA 1
ATOM 689 C C . ILE A 1 83 ? -12.874 8.114 20.901 1.00 86.94 83 ILE A C 1
ATOM 691 O O . ILE A 1 83 ? -13.446 7.457 21.763 1.00 86.94 83 ILE A O 1
ATOM 695 N N . ARG A 1 84 ? -13.382 9.262 20.440 1.00 88.00 84 ARG A N 1
ATOM 696 C CA . ARG A 1 84 ? -14.644 9.834 20.944 1.00 88.00 84 ARG A CA 1
ATOM 697 C C . ARG A 1 84 ? -15.895 9.209 20.328 1.00 88.00 84 ARG A C 1
ATOM 699 O O . ARG A 1 84 ? -16.918 9.124 20.993 1.00 88.00 84 ARG A O 1
ATOM 706 N N . PHE A 1 85 ? -15.830 8.815 19.055 1.00 82.94 85 PHE A N 1
ATOM 707 C CA . PHE A 1 85 ? -16.963 8.261 18.313 1.00 82.94 85 PHE A CA 1
ATOM 708 C C . PHE A 1 85 ? -16.489 7.247 17.274 1.00 82.94 85 PHE A C 1
ATOM 710 O O . PHE A 1 85 ? -15.511 7.485 16.566 1.00 82.94 85 PHE A O 1
ATOM 717 N N . ILE A 1 86 ? -17.240 6.157 17.146 1.00 83.50 86 ILE A N 1
ATOM 718 C CA . ILE A 1 86 ? -17.106 5.154 16.088 1.00 83.50 86 ILE A CA 1
ATOM 719 C C . ILE A 1 86 ? -18.380 5.240 15.252 1.00 83.50 86 ILE A C 1
ATOM 721 O O . ILE A 1 86 ? -19.478 5.334 15.804 1.00 83.50 86 ILE A O 1
ATOM 725 N N . ARG A 1 87 ? -18.255 5.261 13.924 1.00 82.38 87 ARG A N 1
ATOM 726 C CA . ARG A 1 87 ? -19.416 5.352 13.033 1.00 82.38 87 ARG A CA 1
ATOM 727 C C . ARG A 1 87 ? -19.240 4.444 11.836 1.00 82.38 87 ARG A C 1
ATOM 729 O O . ARG A 1 87 ? -18.174 4.415 11.229 1.00 82.38 87 ARG A O 1
ATOM 736 N N . PHE A 1 88 ? -20.337 3.823 11.422 1.00 78.50 88 PHE A N 1
ATOM 737 C CA . PHE A 1 88 ? -20.371 3.166 10.129 1.00 78.50 88 PHE A CA 1
ATOM 738 C C . PHE A 1 88 ? -20.284 4.220 9.019 1.00 78.50 88 PHE A C 1
ATOM 740 O O . PHE A 1 88 ? -21.092 5.151 8.971 1.00 78.50 88 PHE A O 1
ATOM 747 N N . ALA A 1 89 ? -19.303 4.095 8.130 1.00 77.69 89 ALA A N 1
ATOM 748 C CA . ALA A 1 89 ? -19.150 4.968 6.975 1.00 77.69 89 ALA A CA 1
ATOM 749 C C . ALA A 1 89 ? -19.118 4.137 5.691 1.00 77.69 89 ALA A C 1
ATOM 751 O O . ALA A 1 89 ? -18.437 3.117 5.609 1.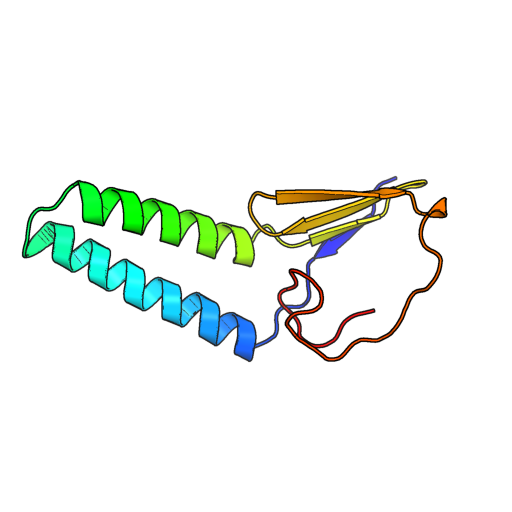00 77.69 89 ALA A O 1
ATOM 752 N N . ARG A 1 90 ? -19.850 4.607 4.675 1.00 72.81 90 ARG A N 1
ATOM 753 C CA . ARG A 1 90 ? -19.906 4.007 3.337 1.00 72.81 90 ARG A CA 1
ATOM 754 C C . ARG A 1 90 ? -19.389 4.992 2.297 1.00 72.81 90 ARG A C 1
ATOM 756 O O . ARG A 1 90 ? -20.134 5.547 1.500 1.00 72.81 90 ARG A O 1
ATOM 763 N N . ASN A 1 91 ? -18.107 5.297 2.388 1.00 69.81 91 ASN A N 1
ATOM 764 C CA . ASN A 1 91 ? -17.425 6.253 1.523 1.00 69.81 91 ASN A CA 1
ATOM 765 C C . ASN A 1 91 ? -15.997 5.736 1.366 1.00 69.81 91 ASN A C 1
ATOM 767 O O . ASN A 1 91 ? -15.460 5.325 2.378 1.00 69.81 91 ASN A O 1
ATOM 771 N N . PRO A 1 92 ? -15.371 5.722 0.182 1.00 66.19 92 PRO A N 1
ATOM 772 C CA . PRO A 1 92 ? -13.990 5.263 0.024 1.00 66.19 92 PRO A CA 1
ATOM 773 C C . PRO A 1 92 ? -12.939 6.260 0.555 1.00 66.19 92 PRO A C 1
ATOM 775 O O . PRO A 1 92 ? -11.912 5.835 1.073 1.00 66.19 92 PRO A O 1
ATOM 778 N N . PHE A 1 93 ? -13.205 7.570 0.578 1.00 68.00 93 PHE A N 1
ATOM 779 C CA . PHE A 1 93 ? -12.197 8.627 0.805 1.00 68.00 93 PHE A CA 1
ATOM 780 C C . PHE A 1 93 ? -11.956 9.046 2.265 1.00 68.00 93 PHE A C 1
ATOM 782 O O . PHE A 1 93 ? -10.958 9.682 2.575 1.00 68.00 93 PHE A O 1
ATOM 789 N N . THR A 1 94 ? -12.845 8.701 3.193 1.00 64.94 94 THR A N 1
ATOM 790 C CA . THR A 1 94 ? -12.710 9.039 4.631 1.00 64.94 94 THR A CA 1
ATOM 791 C C . THR A 1 94 ? -11.587 8.315 5.402 1.00 64.94 94 THR A C 1
ATOM 793 O O . THR A 1 94 ? -11.381 8.642 6.567 1.00 64.94 94 THR A O 1
ATOM 796 N N . ALA A 1 95 ? -10.905 7.322 4.822 1.00 64.31 95 ALA A N 1
ATOM 797 C CA . ALA A 1 95 ? -9.808 6.573 5.443 1.00 64.31 95 ALA A CA 1
ATOM 798 C C . ALA A 1 95 ? -9.061 5.724 4.395 1.00 64.31 95 ALA A C 1
ATOM 800 O O . ALA A 1 95 ? -9.691 5.268 3.435 1.00 64.31 95 ALA A O 1
ATOM 801 N N . PRO A 1 96 ? -7.759 5.450 4.597 1.00 65.56 96 PRO A N 1
ATOM 802 C CA . PRO A 1 96 ? -6.986 4.563 3.735 1.00 65.56 96 PRO A CA 1
ATOM 803 C C . PRO A 1 96 ? -7.349 3.095 4.024 1.00 65.56 96 PRO A C 1
ATOM 805 O O . PRO A 1 96 ? -6.738 2.440 4.864 1.00 65.56 96 PRO A O 1
ATOM 808 N N . ALA A 1 97 ? -8.387 2.593 3.354 1.00 76.38 97 ALA A N 1
ATOM 809 C CA . ALA A 1 97 ? -8.883 1.224 3.488 1.00 76.38 97 ALA A CA 1
ATOM 810 C C . ALA A 1 97 ? -9.215 0.628 2.115 1.00 76.38 97 ALA A C 1
ATOM 812 O O . ALA A 1 97 ? -9.622 1.347 1.204 1.00 76.38 97 ALA A O 1
ATOM 813 N N . LEU A 1 98 ? -9.110 -0.698 1.986 1.00 77.31 98 LEU A N 1
ATOM 814 C CA . LEU A 1 98 ? -9.431 -1.423 0.747 1.00 77.31 98 LEU A CA 1
ATOM 815 C C . LEU A 1 98 ? -10.935 -1.738 0.594 1.00 77.31 98 LEU A C 1
ATOM 817 O O . LEU A 1 98 ? -11.319 -2.510 -0.287 1.00 77.31 98 LEU A O 1
ATOM 821 N N . SER A 1 99 ? -11.777 -1.134 1.438 1.00 79.12 99 SER A N 1
ATOM 822 C CA . SER A 1 99 ? -13.227 -1.332 1.501 1.00 79.12 99 SER A CA 1
ATOM 823 C C . SER A 1 99 ? -13.967 0.001 1.619 1.00 79.12 99 SER A C 1
ATOM 825 O O . SER A 1 99 ? -13.517 0.928 2.303 1.00 79.12 99 SER A O 1
ATOM 827 N N . ILE A 1 100 ? -15.123 0.077 0.960 1.00 72.75 100 ILE A N 1
ATOM 828 C CA . ILE A 1 100 ? -16.081 1.184 1.033 1.00 72.75 100 ILE A CA 1
ATOM 829 C C . ILE A 1 100 ? -16.845 1.131 2.358 1.00 72.75 100 ILE A C 1
ATOM 831 O O . ILE A 1 100 ? -17.141 2.175 2.934 1.00 72.75 100 ILE A O 1
ATOM 835 N N . GLU A 1 101 ? -17.169 -0.074 2.828 1.00 72.19 101 GLU A N 1
ATOM 836 C CA . GLU A 1 101 ? -17.866 -0.304 4.094 1.00 72.19 101 GLU A CA 1
ATOM 837 C C . GLU A 1 101 ? -16.861 -0.397 5.237 1.00 72.19 101 GLU A C 1
ATOM 839 O O . GLU A 1 101 ? -15.903 -1.176 5.170 1.00 72.19 101 GLU A O 1
ATOM 844 N N . ARG A 1 102 ? -17.082 0.402 6.282 1.00 72.38 102 ARG A N 1
ATOM 845 C CA . ARG A 1 102 ? -16.182 0.493 7.433 1.00 72.38 102 ARG A CA 1
ATOM 846 C C . ARG A 1 102 ? -16.911 0.895 8.709 1.00 72.38 102 ARG A C 1
ATOM 848 O O . ARG A 1 102 ? -17.907 1.615 8.643 1.00 72.38 102 ARG A O 1
ATOM 855 N N . ILE A 1 103 ? -16.377 0.416 9.832 1.00 65.75 103 ILE A N 1
ATOM 856 C CA . ILE A 1 103 ? -16.741 0.734 11.221 1.00 65.75 103 ILE A CA 1
ATOM 857 C C . ILE A 1 103 ? -15.535 1.420 11.855 1.00 65.75 103 ILE A C 1
ATOM 859 O O . ILE A 1 103 ? -14.407 0.952 11.574 1.00 65.75 103 ILE A O 1
#

Secondary structure (DSSP, 8-state):
--EEEEPP--HHHHHHHHHHHHHHHHHHHHHHHTS--HHHHHHHHHHHHHHHHHHHS-EEEE-SSEEEEEETTEEEEEEGGG------EE-STTSS-S-SEE-